Protein AF-A0A7I7Q9Q3-F1 (afdb_monomer_lite)

Structure (mmCIF, N/CA/C/O backbone):
data_AF-A0A7I7Q9Q3-F1
#
_entry.id   AF-A0A7I7Q9Q3-F1
#
loop_
_atom_site.group_PDB
_atom_site.id
_atom_site.type_symbol
_atom_site.label_atom_id
_atom_site.label_alt_id
_atom_site.label_comp_id
_atom_site.label_asym_id
_atom_site.label_entity_id
_atom_site.label_seq_id
_atom_site.pdbx_PDB_ins_code
_atom_site.Cartn_x
_atom_site.Cartn_y
_atom_site.Cartn_z
_atom_site.occupancy
_atom_site.B_iso_or_equiv
_atom_site.auth_seq_id
_atom_site.auth_comp_id
_atom_site.auth_asym_id
_atom_site.auth_atom_id
_atom_site.pdbx_PDB_model_num
ATOM 1 N N . MET A 1 1 ? -16.193 -2.194 5.867 1.00 92.56 1 MET A N 1
ATOM 2 C CA . MET A 1 1 ? -15.149 -2.374 6.895 1.00 92.56 1 MET A CA 1
ATOM 3 C C . MET A 1 1 ? -15.579 -1.649 8.154 1.00 92.56 1 MET A C 1
ATOM 5 O O . MET A 1 1 ? -15.948 -0.481 8.067 1.00 92.56 1 MET A O 1
ATOM 9 N N . ILE A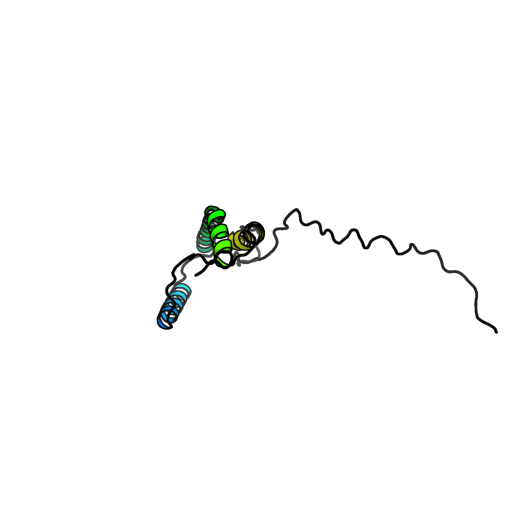 1 2 ? -15.587 -2.345 9.288 1.00 96.94 2 ILE A N 1
ATOM 10 C CA . ILE A 1 2 ? -16.105 -1.847 10.569 1.00 96.94 2 ILE A CA 1
ATOM 11 C C . ILE A 1 2 ? -14.957 -1.782 11.572 1.00 96.94 2 ILE A C 1
ATOM 13 O O . ILE A 1 2 ? -14.140 -2.700 11.611 1.00 96.94 2 ILE A O 1
ATOM 17 N N . ASN A 1 3 ? -14.911 -0.722 12.376 1.00 96.25 3 ASN A N 1
ATOM 18 C CA . ASN A 1 3 ? -13.935 -0.580 13.444 1.00 96.25 3 ASN A CA 1
ATOM 19 C C . ASN A 1 3 ? -14.298 -1.527 14.599 1.00 96.25 3 ASN A C 1
ATOM 21 O O . ASN A 1 3 ? -15.380 -1.389 15.182 1.00 96.25 3 ASN A O 1
ATOM 25 N N . PRO A 1 4 ? -13.415 -2.464 14.980 1.00 96.50 4 PRO A N 1
ATOM 26 C CA . PRO A 1 4 ? -13.726 -3.444 16.017 1.00 96.50 4 PRO A CA 1
ATOM 27 C C . PRO A 1 4 ? -13.853 -2.835 17.424 1.00 96.50 4 PRO A C 1
ATOM 29 O O . PRO A 1 4 ? -14.524 -3.420 18.271 1.00 96.50 4 PRO A O 1
ATOM 32 N N . ALA A 1 5 ? -13.253 -1.669 17.689 1.00 94.12 5 ALA A N 1
ATOM 33 C CA . ALA A 1 5 ? -13.260 -1.035 19.007 1.00 94.12 5 ALA A CA 1
ATOM 34 C C . ALA A 1 5 ? -14.576 -0.311 19.334 1.00 94.12 5 ALA A C 1
ATOM 36 O O . ALA A 1 5 ? -14.935 -0.198 20.504 1.00 94.12 5 ALA A O 1
ATOM 37 N N . ASN A 1 6 ? -15.293 0.196 18.324 1.00 94.62 6 ASN A N 1
ATOM 38 C CA . ASN A 1 6 ? -16.491 1.020 18.534 1.00 94.62 6 ASN A CA 1
ATOM 39 C C . ASN A 1 6 ? -17.665 0.712 17.586 1.00 94.62 6 ASN A C 1
ATOM 41 O O . ASN A 1 6 ? -18.697 1.373 17.675 1.00 94.62 6 ASN A O 1
ATOM 45 N N . GLN A 1 7 ? -17.524 -0.279 16.699 1.00 95.94 7 GLN A N 1
ATOM 46 C CA . GLN A 1 7 ? -18.544 -0.725 15.741 1.00 95.94 7 GLN A CA 1
ATOM 47 C C . GLN A 1 7 ? -18.971 0.327 14.702 1.00 95.94 7 GLN A C 1
ATOM 49 O O . GLN A 1 7 ? -19.987 0.161 14.030 1.00 95.94 7 GLN A O 1
ATOM 54 N N . GLN A 1 8 ? -18.196 1.399 14.524 1.00 96.56 8 GLN A N 1
ATOM 55 C CA . GLN A 1 8 ? -18.463 2.401 13.494 1.00 96.56 8 GLN A CA 1
ATOM 56 C C . GLN A 1 8 ? -17.911 1.968 12.131 1.00 96.56 8 GLN A C 1
ATOM 58 O O . GLN A 1 8 ? -16.874 1.307 12.036 1.00 96.56 8 GLN A O 1
ATOM 63 N N . THR A 1 9 ? -18.582 2.376 11.054 1.00 96.81 9 THR A N 1
ATOM 64 C CA . THR A 1 9 ? -18.105 2.151 9.684 1.00 96.81 9 THR A CA 1
ATOM 65 C C . THR A 1 9 ? -16.825 2.944 9.419 1.00 96.81 9 THR A C 1
ATOM 67 O O . THR A 1 9 ? -16.790 4.156 9.614 1.00 96.81 9 THR A O 1
ATOM 70 N N . VAL A 1 10 ? -15.776 2.261 8.951 1.00 95.31 10 VAL A N 1
ATOM 71 C CA . VAL A 1 10 ? -14.502 2.888 8.547 1.00 95.31 10 VAL A CA 1
ATOM 72 C C . VAL A 1 10 ? -14.496 3.190 7.053 1.00 95.31 10 VAL A C 1
ATOM 74 O O . VAL A 1 10 ? -14.147 4.295 6.658 1.00 95.31 10 VAL A O 1
ATOM 77 N N . ALA A 1 11 ? -14.902 2.217 6.232 1.00 94.25 11 ALA A N 1
ATOM 78 C CA . ALA A 1 11 ? -15.006 2.372 4.784 1.00 94.25 11 ALA A CA 1
ATOM 79 C C . ALA A 1 11 ? -15.995 1.368 4.185 1.00 94.25 11 ALA A C 1
ATOM 81 O O . ALA A 1 11 ? -16.141 0.245 4.686 1.00 94.25 11 ALA A O 1
ATOM 82 N N . GLU A 1 12 ? -16.613 1.741 3.072 1.00 95.88 12 GLU A N 1
ATOM 83 C CA . GLU A 1 12 ? -17.355 0.833 2.202 1.00 95.88 12 GLU A CA 1
ATOM 84 C C . GLU A 1 12 ? -16.439 0.381 1.065 1.00 95.88 12 GLU A C 1
ATOM 86 O O . GLU A 1 12 ? -15.771 1.192 0.429 1.00 95.88 12 GLU A O 1
ATOM 91 N N . LEU A 1 13 ? -16.360 -0.931 0.848 1.00 93.38 13 LEU A N 1
ATOM 92 C CA . LEU A 1 13 ? -15.433 -1.535 -0.105 1.00 93.38 13 LEU A CA 1
ATOM 93 C C . LEU A 1 13 ? -16.222 -2.395 -1.085 1.00 93.38 13 LEU A C 1
ATOM 95 O O . LEU A 1 13 ? -17.117 -3.138 -0.683 1.00 93.38 13 LEU A O 1
ATOM 99 N N . THR A 1 14 ? -15.856 -2.327 -2.363 1.00 95.25 14 THR A N 1
ATOM 100 C CA . THR A 1 14 ? -16.366 -3.262 -3.371 1.00 95.25 14 THR A CA 1
ATOM 101 C C . THR A 1 14 ? -15.558 -4.552 -3.297 1.00 95.25 14 THR A C 1
ATOM 103 O O . THR A 1 14 ? -14.328 -4.512 -3.263 1.00 95.25 14 THR A O 1
ATOM 106 N N . LEU A 1 15 ? -16.236 -5.700 -3.264 1.00 95.44 15 LEU A N 1
ATOM 107 C CA . LEU A 1 15 ? -15.558 -6.993 -3.283 1.00 95.44 15 LEU A CA 1
ATOM 108 C C . LEU A 1 15 ? -15.017 -7.280 -4.684 1.00 95.44 15 LEU A C 1
ATOM 110 O O . LEU A 1 15 ? -15.739 -7.154 -5.671 1.00 95.44 15 LEU A O 1
ATOM 114 N N . GLY A 1 16 ? -13.751 -7.687 -4.750 1.00 95.25 16 GLY A N 1
ATOM 115 C CA . GLY A 1 16 ? -13.128 -8.103 -6.001 1.00 95.25 16 GLY A CA 1
ATOM 116 C C . GLY A 1 16 ? -13.789 -9.357 -6.573 1.00 95.25 16 GLY A C 1
ATOM 117 O O . GLY A 1 16 ? -14.128 -10.295 -5.851 1.00 95.25 16 GLY A O 1
ATOM 118 N N . THR A 1 17 ? -13.947 -9.375 -7.889 1.00 98.06 17 THR A N 1
ATOM 119 C CA . THR A 1 17 ? -14.456 -10.497 -8.678 1.00 98.06 17 THR A CA 1
ATOM 120 C C . THR A 1 17 ? -13.303 -11.287 -9.309 1.00 98.06 17 THR A C 1
ATOM 122 O O . THR A 1 17 ? -12.197 -10.757 -9.456 1.00 98.06 17 THR A O 1
ATOM 125 N N . PRO A 1 18 ? -13.533 -12.532 -9.768 1.00 98.38 18 PRO A N 1
ATOM 126 C CA . PRO A 1 18 ? -12.530 -13.272 -10.539 1.00 98.38 18 PRO A CA 1
ATOM 127 C C . PRO A 1 18 ? -12.015 -12.495 -11.762 1.00 98.38 18 PRO A C 1
ATOM 129 O O . PRO A 1 18 ? -10.819 -12.496 -12.040 1.00 98.38 18 PRO A O 1
ATOM 132 N N . ALA A 1 19 ? -12.890 -11.737 -12.430 1.00 98.25 19 ALA A N 1
ATOM 133 C CA . ALA A 1 19 ? -12.504 -10.905 -13.564 1.00 98.25 19 ALA A CA 1
ATOM 134 C C . ALA A 1 19 ? -11.542 -9.770 -13.168 1.00 98.25 19 ALA A C 1
ATOM 136 O O . ALA A 1 19 ? -10.700 -9.371 -13.971 1.00 98.25 19 ALA A O 1
ATOM 137 N N . ASP A 1 20 ? -11.636 -9.234 -11.947 1.00 98.12 20 ASP A N 1
ATOM 138 C CA . ASP A 1 20 ? -10.700 -8.214 -11.455 1.00 98.12 20 ASP A CA 1
ATOM 139 C C . ASP A 1 20 ? -9.308 -8.808 -11.226 1.00 98.12 20 ASP A C 1
ATOM 141 O O . ASP A 1 20 ? -8.301 -8.180 -11.561 1.00 98.12 20 ASP A O 1
ATOM 145 N N . VAL A 1 21 ? -9.258 -10.049 -10.730 1.00 98.06 21 VAL A N 1
ATOM 146 C CA . VAL A 1 21 ? -8.013 -10.810 -10.571 1.00 98.06 21 VAL A CA 1
ATOM 147 C C . VAL A 1 21 ? -7.360 -11.053 -11.930 1.00 98.06 21 VAL A C 1
ATOM 149 O O . VAL A 1 21 ? -6.171 -10.768 -12.089 1.00 98.06 21 VAL A O 1
ATOM 152 N N . ASP A 1 22 ? -8.125 -11.497 -12.929 1.00 98.44 22 ASP A N 1
ATOM 153 C CA . ASP A 1 22 ? -7.607 -11.728 -14.281 1.00 98.44 22 ASP A CA 1
ATOM 154 C C . ASP A 1 22 ? -7.015 -10.449 -14.888 1.00 98.44 22 ASP A C 1
ATOM 156 O O . ASP A 1 22 ? -5.902 -10.469 -15.429 1.00 98.44 22 ASP A O 1
ATOM 160 N N . ARG A 1 23 ? -7.708 -9.309 -14.734 1.00 98.25 23 ARG A N 1
ATOM 161 C CA . ARG A 1 23 ? -7.202 -8.002 -15.186 1.00 98.25 23 ARG A CA 1
ATOM 162 C C . ARG A 1 23 ? -5.915 -7.609 -14.460 1.00 98.25 23 ARG A C 1
ATOM 164 O O . ARG A 1 23 ? -4.957 -7.197 -15.117 1.00 98.25 23 ARG A O 1
ATOM 171 N N . ALA A 1 24 ? -5.858 -7.765 -13.137 1.00 97.69 24 ALA A N 1
ATOM 172 C CA . ALA A 1 24 ? -4.675 -7.432 -12.344 1.00 97.69 24 ALA A CA 1
ATOM 173 C C . ALA A 1 24 ? -3.457 -8.289 -12.731 1.00 97.69 24 ALA A C 1
ATOM 175 O O . ALA A 1 24 ? -2.359 -7.764 -12.936 1.00 97.69 24 ALA A O 1
ATOM 176 N N . VAL A 1 25 ? -3.645 -9.602 -12.901 1.00 98.12 25 VAL A N 1
ATOM 177 C CA . VAL A 1 25 ? -2.573 -10.529 -13.294 1.00 98.12 25 VAL A CA 1
ATOM 178 C C . VAL A 1 25 ? -2.088 -10.246 -14.716 1.00 98.12 25 VAL A C 1
ATOM 180 O O . VAL A 1 25 ? -0.878 -10.253 -14.965 1.00 98.12 25 VAL A O 1
ATOM 183 N N . ALA A 1 26 ? -2.999 -9.974 -15.655 1.00 97.81 26 ALA A N 1
ATOM 184 C CA . ALA A 1 26 ? -2.636 -9.610 -17.021 1.00 97.81 26 ALA A CA 1
ATOM 185 C C . ALA A 1 26 ? -1.795 -8.322 -17.058 1.00 97.81 26 ALA A C 1
ATOM 187 O O . ALA A 1 26 ? -0.733 -8.308 -17.689 1.00 97.81 26 ALA A O 1
ATOM 188 N N . ALA A 1 27 ? -2.214 -7.285 -16.323 1.00 97.44 27 ALA A N 1
ATOM 189 C CA . ALA A 1 27 ? -1.488 -6.021 -16.218 1.00 97.44 27 ALA A CA 1
ATOM 190 C C . ALA A 1 27 ? -0.091 -6.207 -15.601 1.00 97.44 27 ALA A C 1
ATOM 192 O O . ALA A 1 27 ? 0.901 -5.726 -16.151 1.00 97.44 27 ALA A O 1
ATOM 193 N N . ALA A 1 28 ? 0.018 -6.979 -14.514 1.00 96.06 28 ALA A N 1
ATOM 194 C CA . ALA A 1 28 ? 1.299 -7.271 -13.872 1.00 96.06 28 ALA A CA 1
ATOM 195 C C . ALA A 1 28 ? 2.263 -8.028 -14.806 1.00 96.06 28 ALA A C 1
ATOM 197 O O . ALA A 1 28 ? 3.453 -7.714 -14.870 1.00 96.06 28 ALA A O 1
ATOM 198 N N . ARG A 1 29 ? 1.759 -9.002 -15.579 1.00 96.19 29 ARG A N 1
ATOM 199 C CA . ARG A 1 29 ? 2.560 -9.743 -16.572 1.00 96.19 29 ARG A CA 1
ATOM 200 C C . ARG A 1 29 ? 3.032 -8.858 -17.720 1.00 96.19 29 ARG A C 1
ATOM 202 O O . ARG A 1 29 ? 4.139 -9.063 -18.215 1.00 96.19 29 ARG A O 1
ATOM 209 N N . LEU A 1 30 ? 2.202 -7.918 -18.168 1.00 95.25 30 LEU A N 1
ATOM 210 C CA . LEU A 1 30 ? 2.581 -6.949 -19.193 1.00 95.25 30 LEU A CA 1
ATOM 211 C C . LEU A 1 30 ? 3.712 -6.050 -18.681 1.00 95.25 30 LEU A C 1
ATOM 213 O O . LEU A 1 30 ? 4.790 -6.048 -19.268 1.00 95.25 30 LEU A O 1
ATOM 217 N N . ALA A 1 31 ? 3.524 -5.420 -17.518 1.00 92.44 31 ALA A N 1
ATOM 218 C CA . ALA A 1 31 ? 4.530 -4.565 -16.887 1.00 92.44 31 ALA A CA 1
ATOM 219 C C . ALA A 1 31 ? 5.864 -5.293 -16.628 1.00 92.44 31 ALA A C 1
ATOM 221 O O . ALA A 1 31 ? 6.937 -4.715 -16.794 1.00 92.44 31 ALA A O 1
ATOM 222 N N . LEU A 1 32 ? 5.819 -6.578 -16.253 1.00 91.44 32 LEU A N 1
ATOM 223 C CA . LEU A 1 32 ? 7.025 -7.382 -16.044 1.00 91.44 32 LEU A CA 1
ATOM 224 C C . LEU A 1 32 ? 7.781 -7.674 -17.348 1.00 91.44 32 LEU A C 1
ATOM 226 O O . LEU A 1 32 ? 9.014 -7.721 -17.334 1.00 91.44 32 LEU A O 1
ATOM 230 N N . ARG A 1 33 ? 7.055 -7.915 -18.448 1.00 87.62 33 ARG A N 1
ATOM 231 C CA . ARG A 1 33 ? 7.637 -8.194 -19.770 1.00 87.62 33 ARG A CA 1
ATOM 232 C C . ARG A 1 33 ? 8.198 -6.936 -20.417 1.00 87.62 33 ARG A C 1
ATOM 234 O O . ARG A 1 33 ? 9.289 -6.982 -20.967 1.00 87.62 33 ARG A O 1
ATOM 241 N N . GLU A 1 34 ? 7.491 -5.821 -20.293 1.00 81.38 34 GLU A N 1
ATOM 242 C CA . GLU A 1 34 ? 7.838 -4.545 -20.926 1.00 81.38 34 GLU A CA 1
ATOM 243 C C . GLU A 1 34 ? 8.767 -3.670 -20.071 1.00 81.38 34 GLU A C 1
ATOM 245 O O . GLU A 1 34 ? 8.969 -2.493 -20.372 1.00 81.38 34 GLU A O 1
ATOM 250 N N . ARG A 1 35 ? 9.357 -4.208 -18.992 1.00 78.31 35 ARG A N 1
ATOM 251 C CA . ARG A 1 35 ? 10.232 -3.413 -18.119 1.00 78.31 35 ARG A CA 1
ATOM 252 C C . ARG A 1 35 ? 11.497 -2.959 -18.855 1.00 78.31 35 ARG A C 1
ATOM 254 O O . ARG A 1 35 ? 12.505 -3.652 -18.901 1.00 78.31 35 ARG A O 1
ATOM 261 N N . ALA A 1 36 ? 11.470 -1.732 -19.359 1.00 78.50 36 ALA A N 1
ATOM 262 C CA . ALA A 1 36 ? 12.642 -1.049 -19.904 1.00 78.50 36 ALA A CA 1
ATOM 263 C C . ALA A 1 36 ? 13.410 -0.239 -18.838 1.00 78.50 36 ALA A C 1
ATOM 265 O O . ALA A 1 36 ? 14.431 0.375 -19.134 1.00 78.50 36 ALA A O 1
ATOM 266 N N . THR A 1 37 ? 12.934 -0.215 -17.586 1.00 85.12 37 THR A N 1
ATOM 267 C CA . THR A 1 37 ? 13.531 0.612 -16.525 1.00 85.12 37 THR A CA 1
ATOM 268 C C . THR A 1 37 ? 14.865 0.057 -16.032 1.00 85.12 37 THR A C 1
ATOM 270 O O . THR A 1 37 ? 14.960 -1.122 -15.671 1.00 85.12 37 THR A O 1
ATOM 273 N N . THR A 1 38 ? 15.871 0.918 -15.904 1.00 87.62 38 THR A N 1
ATOM 274 C CA . THR A 1 38 ? 17.154 0.579 -15.277 1.00 87.62 38 THR A CA 1
ATOM 275 C C . THR A 1 38 ? 16.999 0.391 -13.760 1.00 87.62 38 THR A C 1
ATOM 277 O O . THR A 1 38 ? 16.036 0.891 -13.167 1.00 87.62 38 THR A O 1
ATOM 280 N N . PRO A 1 39 ? 17.935 -0.302 -13.080 1.00 85.62 39 PRO A N 1
ATOM 281 C CA . PRO A 1 39 ? 17.943 -0.365 -11.618 1.00 85.62 39 PRO A CA 1
ATOM 282 C C . PRO A 1 39 ? 17.874 1.015 -10.954 1.00 85.62 39 PRO A C 1
ATOM 284 O O . PRO A 1 39 ? 17.085 1.202 -10.035 1.00 85.62 39 PRO A O 1
ATOM 287 N N . ALA A 1 40 ? 18.614 1.998 -11.478 1.00 84.38 40 ALA A N 1
ATOM 288 C CA . ALA A 1 40 ? 18.613 3.363 -10.958 1.00 84.38 40 ALA A CA 1
ATOM 289 C C . ALA A 1 40 ? 17.224 4.018 -11.034 1.00 84.38 40 ALA A C 1
ATOM 291 O O . ALA A 1 40 ? 16.749 4.553 -10.036 1.00 84.38 40 ALA A O 1
ATOM 292 N N . GLN A 1 41 ? 16.537 3.909 -12.177 1.00 86.25 41 GLN A N 1
ATOM 293 C CA . GLN A 1 41 ? 15.186 4.458 -12.348 1.00 86.25 41 GLN A CA 1
ATOM 294 C C . GLN A 1 41 ? 14.184 3.830 -11.372 1.00 86.25 41 GLN A C 1
ATOM 296 O O . GLN A 1 41 ? 13.354 4.534 -10.799 1.00 86.25 41 GLN A O 1
ATOM 301 N N . ARG A 1 42 ? 14.284 2.517 -11.127 1.00 88.31 42 ARG A N 1
ATOM 302 C CA . ARG A 1 42 ? 13.434 1.840 -10.136 1.00 88.31 42 ARG A CA 1
ATOM 303 C C . ARG A 1 42 ? 13.725 2.318 -8.719 1.00 88.31 42 ARG A C 1
ATOM 305 O O . ARG A 1 42 ? 12.786 2.611 -7.986 1.00 88.31 42 ARG A O 1
ATOM 312 N N . CYS A 1 43 ? 15.000 2.440 -8.351 1.00 86.12 43 CYS A N 1
ATOM 313 C CA . CYS A 1 43 ? 15.392 2.979 -7.052 1.00 86.12 43 CYS A CA 1
ATOM 314 C C . CYS A 1 43 ? 14.838 4.394 -6.845 1.00 86.12 43 CYS A C 1
ATOM 316 O O . CYS A 1 43 ? 14.315 4.673 -5.775 1.00 86.12 43 CYS A O 1
ATOM 318 N N . THR A 1 44 ? 14.869 5.263 -7.861 1.00 87.81 44 THR A N 1
ATOM 319 C CA . THR A 1 44 ? 14.280 6.609 -7.773 1.00 87.81 44 THR A CA 1
ATOM 320 C C . THR A 1 44 ? 12.787 6.565 -7.440 1.00 87.81 44 THR A C 1
ATOM 322 O O . THR A 1 44 ? 12.341 7.274 -6.541 1.00 87.81 44 THR A O 1
ATOM 325 N N . VAL A 1 45 ? 12.013 5.719 -8.128 1.00 90.12 45 VAL A N 1
ATOM 326 C CA . VAL A 1 45 ? 10.566 5.594 -7.881 1.00 90.12 45 VAL A CA 1
ATOM 327 C C . VAL A 1 45 ? 10.285 5.020 -6.491 1.00 90.12 45 VAL A C 1
ATOM 329 O O . VAL A 1 45 ? 9.434 5.547 -5.779 1.00 90.12 45 VAL A O 1
ATOM 332 N N . LEU A 1 46 ? 11.017 3.982 -6.075 1.00 88.06 46 LEU A N 1
ATOM 333 C CA . LEU A 1 46 ? 10.842 3.359 -4.759 1.00 88.06 46 LEU A CA 1
ATOM 334 C C . LEU A 1 46 ? 11.257 4.286 -3.611 1.00 88.06 46 LEU A C 1
ATOM 336 O O . LEU A 1 46 ? 10.584 4.320 -2.586 1.00 88.06 46 LEU A O 1
ATOM 340 N N . THR A 1 47 ? 12.309 5.087 -3.787 1.00 88.00 47 THR A N 1
ATOM 341 C CA . THR A 1 47 ? 12.688 6.111 -2.805 1.00 88.00 47 THR A CA 1
ATOM 342 C C . THR A 1 47 ? 11.611 7.184 -2.694 1.00 88.00 47 THR A C 1
ATOM 344 O O . THR A 1 47 ? 11.225 7.526 -1.583 1.00 88.00 47 THR A O 1
ATOM 347 N N . ARG A 1 48 ? 11.042 7.645 -3.817 1.00 90.25 48 ARG A N 1
ATOM 348 C CA . ARG A 1 48 ? 9.914 8.587 -3.781 1.00 90.25 48 ARG A CA 1
ATOM 349 C C . ARG A 1 48 ? 8.692 7.992 -3.075 1.00 90.25 48 ARG A C 1
ATOM 351 O O . ARG A 1 48 ? 8.024 8.699 -2.331 1.00 90.25 48 ARG A O 1
ATOM 358 N N . LEU A 1 49 ? 8.399 6.709 -3.289 1.00 90.94 49 LEU A N 1
ATOM 359 C CA . LEU A 1 49 ? 7.336 6.012 -2.561 1.00 90.94 49 LEU A CA 1
ATOM 360 C C . LEU A 1 49 ? 7.617 5.983 -1.053 1.00 90.94 49 LEU A C 1
ATOM 362 O O . LEU A 1 49 ? 6.701 6.224 -0.272 1.00 90.94 49 LEU A O 1
ATOM 366 N N . ALA A 1 50 ? 8.867 5.736 -0.645 1.00 88.06 50 ALA A N 1
ATOM 367 C CA . ALA A 1 50 ? 9.268 5.795 0.761 1.00 88.06 50 ALA A CA 1
ATOM 368 C C . ALA A 1 50 ? 9.015 7.187 1.354 1.00 88.06 50 ALA A C 1
ATOM 370 O O . ALA A 1 50 ? 8.395 7.287 2.407 1.00 88.06 50 ALA A O 1
ATOM 371 N N . ASP A 1 51 ? 9.429 8.246 0.650 1.00 89.81 51 ASP A N 1
ATOM 372 C CA . ASP A 1 51 ? 9.245 9.632 1.093 1.00 89.81 51 ASP A CA 1
ATOM 373 C C . ASP A 1 51 ? 7.756 9.988 1.238 1.00 89.81 51 ASP A C 1
ATOM 375 O O . ASP A 1 51 ? 7.355 10.609 2.219 1.00 89.81 51 ASP A O 1
ATOM 379 N N . LEU A 1 52 ? 6.919 9.553 0.289 1.00 93.06 52 LEU A N 1
ATOM 380 C CA . LEU A 1 52 ? 5.468 9.744 0.363 1.00 93.06 52 LEU A CA 1
ATOM 381 C C . LEU A 1 52 ? 4.852 8.947 1.518 1.00 93.06 52 LEU A C 1
ATOM 383 O O . LEU A 1 52 ? 4.026 9.471 2.254 1.00 93.06 52 LEU A O 1
ATOM 387 N N . THR A 1 53 ? 5.279 7.704 1.726 1.00 90.50 53 THR A N 1
ATOM 388 C CA . THR A 1 53 ? 4.780 6.889 2.844 1.00 90.50 53 THR A CA 1
ATOM 389 C C . THR A 1 53 ? 5.172 7.514 4.188 1.00 90.50 53 THR A C 1
ATOM 391 O O . THR A 1 53 ? 4.347 7.582 5.091 1.00 90.50 53 THR A O 1
ATOM 394 N N . GLU A 1 54 ? 6.402 8.034 4.313 1.00 89.81 54 GLU A N 1
ATOM 395 C CA . GLU A 1 54 ? 6.854 8.775 5.499 1.00 89.81 54 GLU A CA 1
ATOM 396 C C . GLU A 1 54 ? 5.986 10.019 5.736 1.00 89.81 54 GLU A C 1
ATOM 398 O O . GLU A 1 54 ? 5.503 10.216 6.852 1.00 89.81 54 GLU A O 1
ATOM 403 N N . LEU A 1 55 ? 5.722 10.807 4.688 1.00 93.38 55 LEU A N 1
ATOM 404 C CA . LEU A 1 55 ? 4.876 12.002 4.757 1.00 93.38 55 LEU A CA 1
ATOM 405 C C . LEU A 1 55 ? 3.451 11.695 5.251 1.00 93.38 55 LEU A C 1
ATOM 407 O O . LEU A 1 55 ? 2.902 12.463 6.037 1.00 93.38 55 LEU A O 1
ATOM 411 N N . HIS A 1 56 ? 2.877 10.569 4.824 1.00 93.81 56 HIS A N 1
ATOM 412 C CA . HIS A 1 56 ? 1.519 10.144 5.181 1.00 93.81 56 HIS A CA 1
ATOM 413 C C . HIS A 1 56 ? 1.457 9.228 6.417 1.00 93.81 56 HIS A C 1
ATOM 415 O O . HIS A 1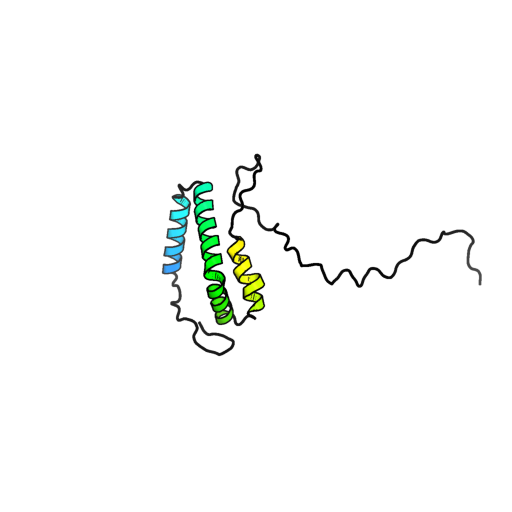 56 ? 0.402 8.679 6.722 1.00 93.81 56 HIS A O 1
ATOM 421 N N . THR A 1 57 ? 2.554 9.080 7.173 1.00 93.19 57 THR A N 1
ATOM 422 C CA . THR A 1 57 ? 2.605 8.203 8.361 1.00 93.19 57 THR A CA 1
ATOM 423 C C . THR A 1 57 ? 1.452 8.436 9.347 1.00 93.19 57 THR A C 1
ATOM 425 O O . THR A 1 57 ? 0.846 7.446 9.751 1.00 93.19 57 THR A O 1
ATOM 428 N N . PRO A 1 58 ? 1.093 9.681 9.732 1.00 93.88 58 PRO A N 1
ATOM 429 C CA . PRO A 1 58 ? 0.010 9.896 10.695 1.00 93.88 58 PRO A CA 1
ATOM 430 C C . PRO A 1 58 ? -1.350 9.369 10.216 1.00 93.88 58 PRO A C 1
ATOM 432 O O . PRO A 1 58 ? -2.100 8.801 11.002 1.00 93.88 58 PRO A O 1
ATOM 435 N N . GLU A 1 59 ? -1.645 9.525 8.925 1.00 95.06 59 GLU A N 1
ATOM 436 C CA . GLU A 1 59 ? -2.882 9.046 8.297 1.00 95.06 59 GLU A CA 1
ATOM 437 C C . GLU A 1 59 ? -2.905 7.514 8.234 1.00 95.06 59 GLU A C 1
ATOM 439 O O . GLU A 1 59 ? -3.869 6.884 8.657 1.00 95.06 59 GLU A O 1
ATOM 444 N N . LEU A 1 60 ? -1.794 6.908 7.804 1.00 94.81 60 LEU A N 1
ATOM 445 C CA . LEU A 1 60 ? -1.650 5.452 7.733 1.00 94.81 60 LEU A CA 1
ATOM 446 C C . LEU A 1 60 ? -1.771 4.783 9.111 1.00 94.81 60 LEU A C 1
ATOM 448 O O . LEU A 1 60 ? -2.312 3.686 9.216 1.00 94.81 60 LEU A O 1
ATOM 452 N N . VAL A 1 61 ? -1.274 5.433 10.168 1.00 95.81 61 VAL A N 1
ATOM 453 C CA . VAL A 1 61 ? -1.413 4.952 11.549 1.00 95.81 61 VAL A CA 1
ATOM 454 C C . VAL A 1 61 ? -2.873 4.995 12.003 1.00 95.81 61 VAL A C 1
ATOM 456 O O . VAL A 1 61 ? -3.343 4.013 12.581 1.00 95.81 61 VAL A O 1
ATOM 459 N N . ASP A 1 62 ? -3.588 6.099 11.759 1.00 95.44 62 ASP A N 1
ATOM 460 C CA . ASP A 1 62 ? -5.009 6.217 12.123 1.00 95.44 62 ASP A CA 1
ATOM 461 C C . ASP A 1 62 ? -5.845 5.138 11.429 1.00 95.44 62 ASP A C 1
ATOM 463 O O . ASP A 1 62 ? -6.622 4.431 12.079 1.00 95.44 62 ASP A O 1
ATOM 467 N N . ASP A 1 63 ? -5.625 4.952 10.127 1.00 95.00 63 ASP A N 1
ATOM 468 C CA . ASP A 1 63 ? -6.304 3.922 9.352 1.00 95.00 63 ASP A CA 1
ATOM 469 C C . ASP A 1 63 ? -5.993 2.525 9.893 1.00 95.00 63 ASP A C 1
ATOM 471 O O . ASP A 1 63 ? -6.922 1.779 10.198 1.00 95.00 63 ASP A O 1
ATOM 475 N N . GLU A 1 64 ? -4.725 2.171 10.105 1.00 95.00 64 GLU A N 1
ATOM 476 C CA . GLU A 1 64 ? -4.350 0.855 10.635 1.00 95.00 64 GLU A CA 1
ATOM 477 C C . GLU A 1 64 ? -5.039 0.568 11.984 1.00 95.00 64 GLU A C 1
ATOM 479 O O . GLU A 1 64 ? -5.609 -0.507 12.198 1.00 95.00 64 GLU A O 1
ATOM 484 N N . VAL A 1 65 ? -5.063 1.552 12.888 1.00 96.81 65 VAL A N 1
ATOM 485 C CA . VAL A 1 65 ? -5.723 1.427 14.195 1.00 96.81 65 VAL A CA 1
ATOM 486 C C . VAL A 1 65 ? -7.232 1.257 14.041 1.00 96.81 65 VAL A C 1
ATOM 488 O O . VAL A 1 65 ? -7.813 0.367 14.669 1.00 96.81 65 VAL A O 1
ATOM 491 N N . ARG A 1 66 ? -7.888 2.067 13.205 1.00 96.69 66 ARG A N 1
ATOM 492 C CA . ARG A 1 66 ? -9.343 1.992 12.989 1.00 96.69 66 ARG A CA 1
ATOM 493 C C . ARG A 1 66 ? -9.758 0.696 12.304 1.00 96.69 66 ARG A C 1
ATOM 495 O O . ARG A 1 66 ? -10.846 0.195 12.575 1.00 96.69 66 ARG A O 1
ATOM 502 N N . GLN A 1 67 ? -8.910 0.157 11.436 1.00 95.38 67 GLN A N 1
ATOM 503 C CA . GLN A 1 67 ? -9.170 -1.064 10.682 1.00 95.38 67 GLN A CA 1
ATOM 504 C C . GLN A 1 67 ? -9.007 -2.321 11.530 1.00 95.38 67 GLN A C 1
ATOM 506 O O . GLN A 1 67 ? -9.846 -3.220 11.463 1.00 95.38 67 GLN A O 1
ATOM 511 N N . THR A 1 68 ? -7.946 -2.394 12.336 1.00 94.88 68 THR A N 1
ATOM 512 C CA . THR A 1 68 ? -7.599 -3.628 13.053 1.00 94.88 68 THR A CA 1
ATOM 513 C C . THR A 1 68 ? -7.901 -3.578 14.549 1.00 94.88 68 THR A C 1
ATOM 515 O O . THR A 1 68 ? -7.849 -4.613 15.208 1.00 94.88 68 THR A O 1
ATOM 518 N N . GLY A 1 69 ? -8.142 -2.394 15.121 1.00 94.81 69 GLY A N 1
ATOM 519 C CA . GLY A 1 69 ? -8.312 -2.194 16.564 1.00 94.81 69 GLY A CA 1
ATOM 520 C C . GLY A 1 69 ? -7.038 -2.376 17.389 1.00 94.81 69 GLY A C 1
ATOM 521 O O . GLY A 1 69 ? -7.124 -2.638 18.590 1.00 94.81 69 GLY A O 1
ATOM 522 N N . LYS A 1 70 ? -5.852 -2.299 16.770 1.00 94.38 70 LYS A N 1
ATOM 523 C CA . LYS A 1 70 ? -4.586 -2.459 17.498 1.00 94.38 70 LYS A CA 1
ATOM 524 C C . LYS A 1 70 ? -4.275 -1.219 18.343 1.00 94.38 70 LYS A C 1
ATOM 526 O O . LYS A 1 70 ? -4.710 -0.123 17.996 1.00 94.38 70 LYS A O 1
ATOM 531 N N . PRO A 1 71 ? -3.504 -1.346 19.437 1.00 95.56 71 PRO A N 1
ATOM 532 C CA . PRO A 1 71 ? -3.058 -0.177 20.184 1.00 95.56 71 PRO A CA 1
ATOM 533 C C . PRO A 1 71 ? -2.256 0.775 19.291 1.00 95.56 71 PRO A C 1
ATOM 535 O O . PRO A 1 71 ? -1.373 0.319 18.566 1.00 95.56 71 PRO A O 1
ATOM 538 N N . LEU A 1 72 ? -2.502 2.084 19.417 1.00 95.56 72 LEU A N 1
ATOM 539 C CA . LEU A 1 72 ? -1.820 3.137 18.651 1.00 95.56 72 LEU A CA 1
ATOM 540 C C . LEU A 1 72 ? -0.298 2.956 18.634 1.00 95.56 72 LEU A C 1
ATOM 542 O O . LEU A 1 72 ? 0.320 2.945 17.577 1.00 95.56 72 LEU A O 1
ATOM 546 N N . ARG A 1 73 ? 0.288 2.682 19.804 1.00 94.69 73 ARG A N 1
ATOM 547 C CA . ARG A 1 73 ? 1.730 2.463 19.954 1.00 94.69 73 ARG A CA 1
ATOM 548 C C . ARG A 1 73 ? 2.271 1.335 19.063 1.00 94.69 73 ARG A C 1
ATOM 550 O 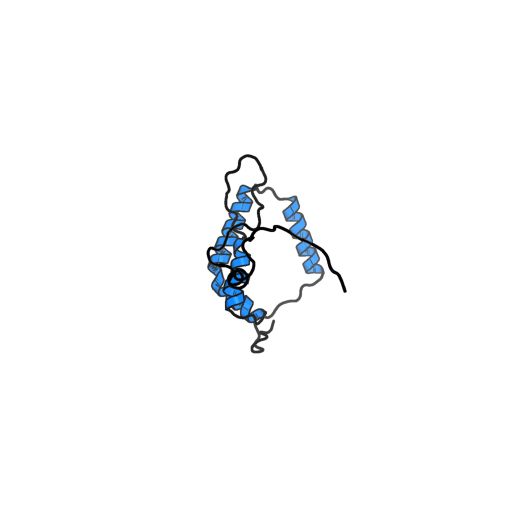O . ARG A 1 73 ? 3.398 1.421 18.595 1.00 94.69 73 ARG A O 1
ATOM 557 N N . LEU A 1 74 ? 1.498 0.268 18.828 1.00 93.19 74 LEU A N 1
ATOM 558 C CA . LEU A 1 74 ? 1.926 -0.822 17.943 1.00 93.19 74 LEU A CA 1
ATOM 559 C C . LEU A 1 74 ? 1.969 -0.357 16.479 1.00 93.19 74 LEU A C 1
ATOM 561 O O . LEU A 1 74 ? 2.957 -0.613 15.791 1.00 93.19 74 LEU A O 1
ATOM 565 N N . ALA A 1 75 ? 0.946 0.380 16.041 1.00 92.88 75 ALA A N 1
ATOM 566 C CA . ALA A 1 75 ? 0.888 0.945 14.695 1.00 92.88 75 ALA A CA 1
ATOM 567 C C . ALA A 1 75 ? 2.005 1.981 14.453 1.00 92.88 75 ALA A C 1
ATOM 569 O O . ALA A 1 75 ? 2.679 1.934 13.422 1.00 92.88 75 ALA A O 1
ATOM 570 N N . GLU A 1 76 ? 2.235 2.870 15.426 1.00 92.31 76 GLU A N 1
ATOM 571 C CA . GLU A 1 76 ? 3.222 3.957 15.362 1.00 92.31 76 GLU A CA 1
ATOM 572 C C . GLU A 1 76 ? 4.673 3.491 15.429 1.00 92.31 76 GLU A C 1
ATOM 574 O O . GLU A 1 76 ? 5.531 4.127 14.827 1.00 92.31 76 GLU A O 1
ATOM 579 N N . GLU A 1 77 ? 4.977 2.429 16.181 1.00 89.25 77 GLU A N 1
ATOM 580 C CA . GLU A 1 77 ? 6.363 1.994 16.400 1.00 89.25 77 GLU A CA 1
ATOM 581 C C . GLU A 1 77 ? 6.785 0.846 15.473 1.00 89.25 77 GLU A C 1
ATOM 583 O O . GLU A 1 77 ? 7.978 0.699 15.192 1.00 89.25 77 GLU A O 1
ATOM 588 N N . PHE A 1 78 ? 5.837 0.031 14.990 1.00 87.06 78 PHE A N 1
ATOM 589 C CA . PHE A 1 78 ? 6.149 -1.206 14.268 1.00 87.06 78 PHE A CA 1
ATOM 590 C C . PHE A 1 78 ? 5.549 -1.268 12.866 1.00 87.06 78 PHE A C 1
ATOM 592 O O . PHE A 1 78 ? 6.303 -1.437 11.908 1.00 87.06 78 PHE A O 1
ATOM 599 N N . ASP A 1 79 ? 4.231 -1.136 12.721 1.00 89.19 79 ASP A N 1
ATOM 600 C CA . ASP A 1 79 ? 3.566 -1.462 11.452 1.00 89.19 79 ASP A CA 1
ATOM 601 C C . ASP A 1 79 ? 3.878 -0.439 10.351 1.00 89.19 79 ASP A C 1
ATOM 603 O O . ASP A 1 79 ? 4.427 -0.779 9.293 1.00 89.19 79 ASP A O 1
ATOM 607 N N . VAL A 1 80 ? 3.602 0.841 10.616 1.00 87.38 80 VAL A N 1
ATOM 608 C CA . VAL A 1 80 ? 3.795 1.900 9.617 1.00 87.38 80 VAL A CA 1
ATOM 609 C C . VAL A 1 80 ? 5.283 2.211 9.405 1.00 87.38 80 VAL A C 1
ATOM 611 O O . VAL A 1 80 ? 5.729 2.195 8.251 1.00 87.38 80 VAL A O 1
ATOM 614 N N . PRO A 1 81 ? 6.121 2.364 10.455 1.00 82.50 81 PRO A N 1
ATOM 615 C CA . PRO A 1 81 ? 7.562 2.530 10.259 1.00 82.50 81 PRO A CA 1
ATOM 616 C C . PRO A 1 81 ? 8.250 1.300 9.664 1.00 82.50 81 PRO A C 1
ATOM 618 O O . PRO A 1 81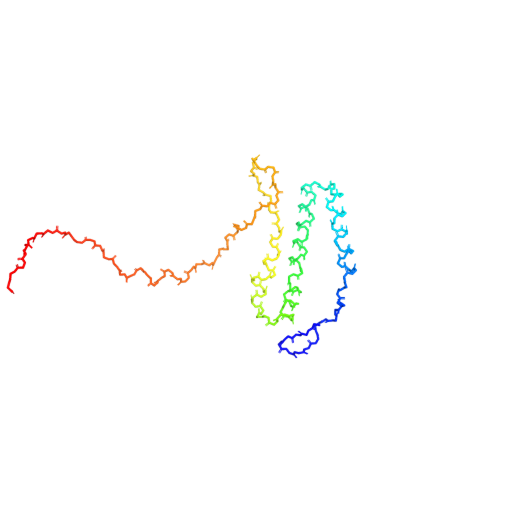 ? 9.312 1.424 9.059 1.00 82.50 81 PRO A O 1
ATOM 621 N N . GLY A 1 82 ? 7.697 0.096 9.845 1.00 78.50 82 GLY A N 1
ATOM 622 C CA . GLY A 1 82 ? 8.187 -1.116 9.190 1.00 78.50 82 GLY A CA 1
ATOM 623 C C . GLY A 1 82 ? 8.024 -1.053 7.670 1.00 78.50 82 GLY A C 1
ATOM 624 O O . GLY A 1 82 ? 8.905 -1.510 6.938 1.00 78.50 82 GLY A O 1
ATOM 625 N N . THR A 1 83 ? 6.950 -0.414 7.204 1.00 75.81 83 THR A N 1
ATOM 626 C CA . THR A 1 83 ? 6.569 -0.298 5.789 1.00 75.81 83 THR A CA 1
ATOM 627 C C . THR A 1 83 ? 7.361 0.785 5.044 1.00 75.81 83 THR A C 1
ATOM 629 O O . THR A 1 83 ? 7.745 0.592 3.889 1.00 75.81 83 THR A O 1
ATOM 632 N N . THR A 1 84 ? 7.727 1.887 5.709 1.00 65.88 84 THR A N 1
ATOM 633 C CA . THR A 1 84 ? 8.569 2.960 5.130 1.00 65.88 84 THR A CA 1
ATOM 634 C C . THR A 1 84 ? 10.016 2.526 4.849 1.00 65.88 84 THR A C 1
ATOM 636 O O . THR A 1 84 ? 10.755 3.197 4.123 1.00 65.88 84 THR A O 1
ATOM 639 N N . ARG A 1 85 ? 10.436 1.343 5.325 1.00 60.94 85 ARG A N 1
ATOM 640 C CA . ARG A 1 85 ? 11.778 0.767 5.088 1.00 60.94 85 ARG A CA 1
ATOM 641 C C . ARG A 1 85 ? 12.026 0.310 3.649 1.00 60.94 85 ARG A C 1
ATOM 643 O O . ARG A 1 85 ? 13.066 -0.289 3.384 1.00 60.94 85 ARG A O 1
ATOM 650 N N . VAL A 1 86 ? 11.135 0.633 2.711 1.00 58.16 86 VAL A N 1
ATOM 651 C CA . VAL A 1 86 ? 11.398 0.510 1.271 1.00 58.16 86 VAL A CA 1
ATOM 652 C C . VAL A 1 86 ? 12.500 1.472 0.786 1.00 58.16 86 VAL A C 1
ATOM 654 O O . VAL A 1 86 ? 12.960 1.352 -0.348 1.00 58.16 86 VAL A O 1
ATOM 657 N N . ARG A 1 87 ? 12.974 2.404 1.632 1.00 54.66 87 ARG A N 1
ATOM 658 C CA . ARG A 1 87 ? 14.089 3.311 1.317 1.00 54.66 87 ARG A CA 1
ATOM 659 C C . ARG A 1 87 ? 15.374 2.525 1.023 1.00 54.66 87 ARG A C 1
ATOM 661 O O . ARG A 1 87 ? 16.043 2.006 1.921 1.00 54.66 87 ARG A O 1
ATOM 668 N N . ILE A 1 88 ? 15.741 2.470 -0.254 1.00 52.06 88 ILE A N 1
ATOM 669 C CA . ILE A 1 88 ? 16.964 1.823 -0.732 1.00 52.06 88 ILE A CA 1
ATOM 670 C C . ILE A 1 88 ? 18.131 2.780 -0.489 1.00 52.06 88 ILE A C 1
ATOM 672 O O . ILE A 1 88 ? 18.307 3.761 -1.207 1.00 52.06 88 ILE A O 1
ATOM 676 N N . ALA A 1 89 ? 18.939 2.517 0.538 1.00 45.91 89 ALA A N 1
ATOM 677 C CA . ALA A 1 89 ? 20.177 3.264 0.734 1.00 45.91 89 ALA A CA 1
ATOM 678 C C . ALA A 1 89 ? 21.215 2.843 -0.329 1.00 45.91 89 ALA A C 1
ATOM 680 O O . ALA A 1 89 ? 21.442 1.641 -0.500 1.00 45.91 89 ALA A O 1
ATOM 681 N N . PRO A 1 90 ? 21.892 3.781 -1.015 1.00 38.78 90 PRO A N 1
ATOM 682 C CA . PRO A 1 90 ? 23.026 3.436 -1.860 1.00 38.78 90 PRO A CA 1
ATOM 683 C C . PRO A 1 90 ? 24.183 2.976 -0.963 1.00 38.78 90 PRO A C 1
ATOM 685 O O . PRO A 1 90 ? 24.628 3.729 -0.096 1.00 38.78 90 PRO A O 1
ATOM 688 N N . ARG A 1 91 ? 24.693 1.752 -1.149 1.00 40.16 91 ARG A N 1
ATOM 689 C CA . ARG A 1 91 ? 25.987 1.360 -0.574 1.00 40.16 91 ARG A CA 1
ATOM 690 C C . ARG A 1 91 ? 27.016 1.187 -1.682 1.00 40.16 91 ARG A C 1
ATOM 692 O O . ARG A 1 91 ? 26.794 0.449 -2.636 1.00 40.16 91 ARG A O 1
ATOM 699 N N . ALA A 1 92 ? 28.147 1.865 -1.514 1.00 38.00 92 ALA A N 1
ATOM 700 C CA . ALA A 1 92 ? 29.357 1.671 -2.293 1.00 38.00 92 ALA A CA 1
ATOM 701 C C . ALA A 1 92 ? 29.982 0.317 -1.922 1.00 38.00 92 ALA A C 1
ATOM 703 O O . ALA A 1 92 ? 30.591 0.162 -0.864 1.00 38.00 92 ALA A O 1
ATOM 704 N N . SER A 1 93 ? 29.787 -0.701 -2.751 1.00 35.97 93 SER A N 1
ATOM 705 C CA . SER A 1 93 ? 30.582 -1.931 -2.730 1.00 35.97 93 SER A CA 1
ATOM 706 C C . SER A 1 93 ? 30.701 -2.412 -4.179 1.00 35.97 93 SER A C 1
ATOM 708 O O . SER A 1 93 ? 29.667 -2.614 -4.814 1.00 35.97 93 SER A O 1
ATOM 710 N N . PRO A 1 94 ? 31.919 -2.526 -4.735 1.00 42.09 94 PRO A N 1
ATOM 711 C CA . PRO A 1 94 ? 32.117 -2.654 -6.180 1.00 42.09 94 PRO A CA 1
ATOM 712 C C . PRO A 1 94 ? 31.826 -4.052 -6.750 1.00 42.09 94 PRO A C 1
ATOM 714 O O . PRO A 1 94 ? 31.871 -4.221 -7.962 1.00 42.09 94 PRO A O 1
ATOM 717 N N . GLU A 1 95 ? 31.508 -5.049 -5.920 1.00 38.84 95 GLU A N 1
ATOM 718 C CA . GLU A 1 95 ? 31.539 -6.456 -6.353 1.00 38.84 95 GLU A CA 1
ATOM 719 C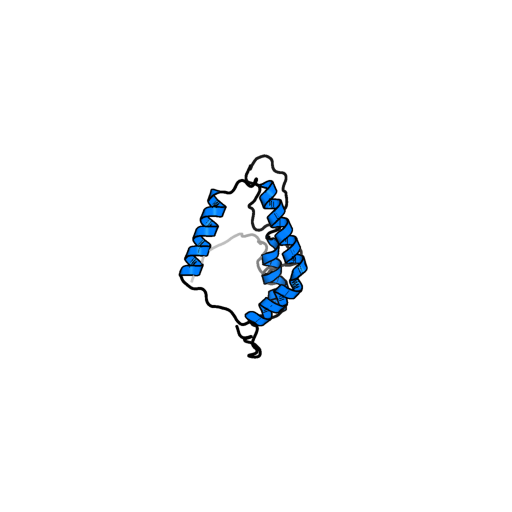 C . GLU A 1 95 ? 30.177 -7.143 -6.492 1.00 38.84 95 GLU A C 1
ATOM 721 O O . GLU A 1 95 ? 30.117 -8.310 -6.865 1.00 38.84 95 GLU A O 1
ATOM 726 N N . ILE A 1 96 ? 29.060 -6.440 -6.281 1.00 41.88 96 ILE A N 1
ATOM 727 C CA . ILE A 1 96 ? 27.740 -7.012 -6.571 1.00 41.88 96 ILE A CA 1
ATOM 728 C C . ILE A 1 96 ? 26.933 -6.026 -7.411 1.00 41.88 96 ILE A C 1
ATOM 730 O O . ILE A 1 96 ? 26.372 -5.057 -6.902 1.00 41.88 96 ILE A O 1
ATOM 734 N N . ASN A 1 97 ? 26.814 -6.314 -8.709 1.00 35.16 97 ASN A N 1
ATOM 735 C CA . ASN A 1 97 ? 25.902 -5.641 -9.639 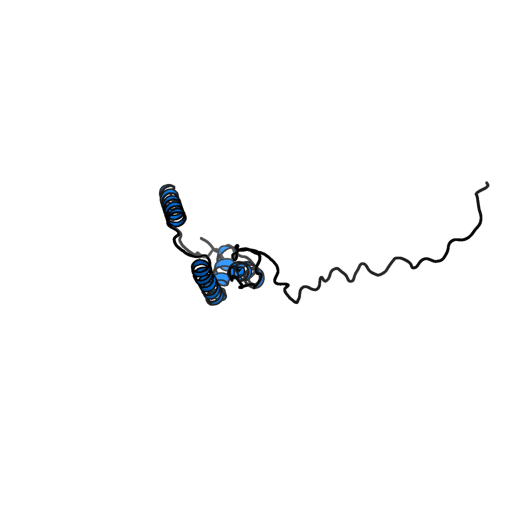1.00 35.16 97 ASN A CA 1
ATOM 736 C C . ASN A 1 97 ? 24.429 -6.050 -9.379 1.00 35.16 97 ASN A C 1
ATOM 738 O O . ASN A 1 97 ? 23.680 -6.400 -10.286 1.00 35.16 97 ASN A O 1
ATOM 742 N N . THR A 1 98 ? 24.029 -6.034 -8.106 1.00 41.09 98 THR A N 1
ATOM 743 C CA . THR A 1 98 ? 22.687 -6.341 -7.596 1.00 41.09 98 THR A CA 1
ATOM 744 C C . THR A 1 98 ? 22.323 -5.278 -6.559 1.00 41.09 98 THR A C 1
ATOM 746 O O . THR A 1 98 ? 22.010 -5.555 -5.403 1.00 41.09 98 THR A O 1
ATOM 749 N N . GLY A 1 99 ? 22.408 -4.010 -6.959 1.00 38.28 99 GLY A N 1
ATOM 750 C CA . GLY A 1 99 ? 21.985 -2.880 -6.136 1.00 38.28 99 GLY A CA 1
ATOM 751 C C . GLY A 1 99 ? 20.462 -2.785 -6.079 1.00 38.28 99 GLY A C 1
ATOM 752 O O . GLY A 1 99 ? 19.887 -2.011 -6.834 1.00 38.28 99 GLY A O 1
ATOM 753 N N . CYS A 1 100 ? 19.807 -3.599 -5.244 1.00 44.75 100 CYS A N 1
ATOM 754 C CA . CYS A 1 100 ? 18.402 -3.391 -4.846 1.00 44.75 100 CYS A CA 1
ATOM 755 C C . CYS A 1 100 ? 17.911 -4.279 -3.684 1.00 44.75 100 CYS A C 1
ATOM 757 O O . CYS A 1 100 ? 16.731 -4.224 -3.349 1.00 44.75 100 CYS A O 1
ATOM 759 N N . VAL A 1 101 ? 18.743 -5.136 -3.084 1.00 43.38 101 VAL A N 1
ATOM 760 C CA . VAL A 1 101 ? 18.265 -6.050 -2.036 1.00 43.38 101 VAL A CA 1
ATOM 761 C C . VAL A 1 101 ? 19.311 -6.166 -0.944 1.00 43.38 101 VAL A C 1
ATOM 763 O O . VAL A 1 101 ? 20.289 -6.872 -1.131 1.00 43.38 101 VAL A O 1
ATOM 766 N N . GLN A 1 102 ? 19.077 -5.527 0.204 1.00 42.31 102 GLN A N 1
ATOM 767 C CA . GLN A 1 102 ? 19.351 -6.161 1.494 1.00 42.31 102 GLN A CA 1
ATOM 768 C C . GLN A 1 102 ? 18.403 -5.641 2.576 1.00 42.31 102 GLN A C 1
ATOM 770 O O . GLN A 1 102 ? 18.382 -4.465 2.938 1.00 42.31 102 GLN A O 1
ATOM 775 N N . LEU A 1 103 ? 17.640 -6.600 3.090 1.00 37.22 103 LEU A N 1
ATOM 776 C CA . LEU A 1 103 ? 16.910 -6.572 4.342 1.00 37.22 103 LEU A CA 1
ATOM 777 C C . LEU A 1 103 ? 17.876 -6.399 5.534 1.00 37.22 103 LEU A C 1
ATOM 779 O O . LEU A 1 103 ? 18.970 -6.955 5.558 1.00 37.22 103 LEU A O 1
ATOM 783 N N . PHE A 1 104 ? 17.394 -5.696 6.562 1.00 36.78 104 PHE A N 1
ATOM 784 C CA . PHE A 1 104 ? 17.714 -5.963 7.972 1.00 36.78 104 PHE A CA 1
ATOM 785 C C . PHE A 1 104 ? 19.127 -5.655 8.526 1.00 36.78 104 PHE A C 1
ATOM 787 O O . PHE A 1 104 ? 19.733 -6.522 9.136 1.00 36.78 104 PHE A O 1
ATOM 794 N N . THR A 1 105 ? 19.642 -4.412 8.473 1.00 36.94 105 THR A N 1
ATOM 795 C CA . THR A 1 105 ? 20.774 -4.013 9.368 1.00 36.94 105 THR A CA 1
ATOM 796 C C . THR A 1 105 ? 20.804 -2.545 9.841 1.00 36.94 105 THR A C 1
ATOM 798 O O . THR A 1 105 ? 21.869 -2.015 10.152 1.00 36.94 105 THR A O 1
ATOM 801 N N . ARG A 1 106 ? 19.664 -1.856 10.012 1.00 33.78 106 ARG A N 1
ATOM 802 C CA . ARG A 1 106 ? 19.664 -0.678 10.910 1.00 33.78 106 ARG A CA 1
ATOM 803 C C . ARG A 1 106 ? 19.382 -1.143 12.335 1.00 33.78 106 ARG A C 1
ATOM 805 O O . ARG A 1 106 ? 18.224 -1.341 12.690 1.00 33.78 106 ARG A O 1
ATOM 812 N N . ARG A 1 107 ? 20.459 -1.337 13.111 1.00 34.06 107 ARG A N 1
ATOM 813 C CA . ARG A 1 107 ? 20.436 -1.357 14.581 1.00 34.06 107 ARG A CA 1
ATOM 814 C C . ARG A 1 107 ? 19.664 -0.122 15.048 1.00 34.06 107 ARG A C 1
ATOM 816 O O . ARG A 1 107 ? 20.109 0.994 14.792 1.00 34.06 107 ARG A O 1
ATOM 823 N N . THR A 1 108 ? 18.529 -0.308 15.708 1.00 31.20 108 THR A N 1
ATOM 824 C CA . THR A 1 108 ? 17.942 0.744 16.535 1.00 31.20 108 THR A CA 1
ATOM 825 C C . THR A 1 108 ? 18.854 0.931 17.753 1.00 31.20 108 THR A C 1
ATOM 827 O O . THR A 1 108 ? 19.123 -0.037 18.472 1.00 31.20 108 THR A O 1
ATOM 830 N N . PRO A 1 109 ? 19.392 2.132 18.009 1.00 34.59 109 PRO A N 1
ATOM 831 C CA . PRO A 1 109 ? 20.082 2.400 19.257 1.00 34.59 109 PRO A CA 1
ATOM 832 C C . PRO A 1 109 ? 19.005 2.671 20.310 1.00 34.59 109 PRO A C 1
ATOM 834 O O . PRO A 1 109 ? 18.624 3.821 20.460 1.00 34.59 109 PRO A O 1
ATOM 837 N N . ASN A 1 110 ? 18.433 1.623 20.931 1.00 32.66 110 ASN A N 1
ATOM 838 C CA . ASN A 1 110 ? 17.812 1.667 22.280 1.00 32.66 110 ASN A CA 1
ATOM 839 C C . ASN A 1 110 ? 17.006 0.423 22.713 1.00 32.66 110 ASN A C 1
ATOM 841 O O . ASN A 1 110 ? 16.220 0.504 23.652 1.00 32.66 110 ASN A O 1
ATOM 845 N N . HIS A 1 111 ? 17.246 -0.764 22.155 1.00 36.34 111 HIS A N 1
ATOM 846 C CA . HIS A 1 111 ? 16.875 -1.999 22.858 1.00 36.34 111 HIS A CA 1
ATOM 847 C C . HIS A 1 111 ? 18.112 -2.637 23.488 1.00 36.34 111 HIS A C 1
ATOM 849 O O . HIS A 1 111 ? 18.640 -3.633 23.004 1.00 36.34 111 HIS A O 1
ATOM 855 N N . GLN A 1 112 ? 18.580 -2.048 24.595 1.00 36.88 112 GLN A N 1
ATOM 856 C CA . GLN A 1 112 ? 19.284 -2.850 25.590 1.00 36.88 112 GLN A CA 1
ATOM 857 C C . GLN A 1 112 ? 18.264 -3.827 26.171 1.00 36.88 112 GLN A C 1
ATOM 859 O O . GLN A 1 112 ? 17.286 -3.439 26.811 1.00 36.88 112 GLN A O 1
ATOM 864 N N . THR A 1 113 ? 18.490 -5.099 25.886 1.00 31.84 113 THR A N 1
ATOM 865 C CA . THR A 1 113 ? 17.834 -6.248 26.488 1.00 31.84 113 THR A CA 1
ATOM 866 C C . THR A 1 113 ? 17.818 -6.085 28.009 1.00 31.84 113 THR A C 1
ATOM 868 O O . THR A 1 113 ? 18.845 -6.076 28.685 1.00 31.84 113 THR A O 1
ATOM 871 N N . ARG A 1 114 ? 16.617 -5.954 28.582 1.00 31.41 114 ARG A N 1
ATOM 872 C CA . ARG A 1 114 ? 16.400 -5.941 30.040 1.00 31.41 114 ARG A CA 1
ATOM 873 C C . ARG A 1 114 ? 16.645 -7.325 30.673 1.00 31.41 114 ARG A C 1
ATOM 875 O O . ARG A 1 114 ? 16.490 -7.469 31.880 1.00 31.41 114 ARG A O 1
ATOM 882 N N . ASP A 1 115 ? 17.079 -8.305 29.880 1.00 34.44 115 ASP A N 1
ATOM 883 C CA . ASP A 1 115 ? 17.132 -9.724 30.236 1.00 34.44 115 ASP A CA 1
ATOM 884 C C . ASP A 1 115 ? 18.536 -10.258 30.587 1.00 34.44 115 ASP A C 1
ATOM 886 O O . ASP A 1 115 ? 18.705 -11.432 30.890 1.00 34.44 115 ASP A O 1
ATOM 890 N N . GLU A 1 116 ? 19.570 -9.407 30.618 1.00 32.94 116 GLU A N 1
ATOM 891 C CA . GLU A 1 116 ? 20.940 -9.849 30.959 1.00 32.94 116 GLU A CA 1
ATOM 892 C C . GLU A 1 116 ? 21.386 -9.501 32.391 1.00 32.94 116 GLU A C 1
ATOM 894 O O . GLU A 1 116 ? 22.493 -9.841 32.810 1.00 32.94 116 GLU A O 1
ATOM 899 N N . ARG A 1 117 ? 20.521 -8.877 33.205 1.00 34.28 117 ARG A N 1
ATOM 900 C CA . ARG A 1 117 ? 20.861 -8.495 34.593 1.00 34.28 117 ARG A CA 1
ATOM 901 C C . ARG A 1 117 ? 20.481 -9.507 35.681 1.00 34.28 117 ARG A C 1
ATOM 903 O O . ARG A 1 117 ? 20.845 -9.282 36.828 1.00 34.28 117 ARG A O 1
ATOM 910 N N . HIS A 1 118 ? 19.827 -10.625 35.354 1.00 32.44 118 HIS A N 1
ATOM 911 C CA . HIS A 1 118 ? 19.404 -11.630 36.350 1.00 32.44 118 HIS A CA 1
ATOM 912 C C . HIS A 1 118 ? 20.131 -12.987 36.276 1.00 32.44 118 HIS A C 1
ATOM 914 O O . HIS A 1 118 ? 19.792 -13.901 37.025 1.00 32.44 118 HIS A O 1
ATOM 920 N N . HIS A 1 119 ? 21.166 -13.137 35.438 1.00 31.31 119 HIS A N 1
ATOM 921 C CA . HIS A 1 119 ? 21.876 -14.422 35.287 1.00 31.31 119 HIS A CA 1
ATOM 922 C C . HIS A 1 119 ? 23.399 -14.376 35.479 1.00 31.31 119 HIS A C 1
ATOM 924 O O . HIS A 1 119 ? 24.102 -15.329 35.152 1.00 31.31 119 HIS A O 1
ATOM 930 N N . ARG A 1 120 ? 23.930 -13.295 36.069 1.00 32.72 120 ARG A N 1
ATOM 931 C CA . ARG A 1 120 ? 25.370 -13.140 36.353 1.00 32.72 120 ARG A CA 1
ATOM 932 C C . ARG A 1 120 ? 25.690 -12.978 37.841 1.00 32.72 120 ARG A C 1
ATOM 934 O O . ARG A 1 120 ? 26.578 -12.225 38.218 1.00 32.72 120 ARG A O 1
ATOM 941 N N . SER A 1 121 ? 24.979 -13.719 38.688 1.00 36.03 121 SER A N 1
ATOM 942 C CA . SER A 1 121 ? 25.317 -13.876 40.106 1.00 36.03 121 SER A CA 1
ATOM 943 C C . SER A 1 121 ? 25.045 -15.312 40.547 1.00 36.03 121 SER A C 1
ATOM 945 O O . SER A 1 121 ? 24.015 -15.590 41.149 1.00 36.03 121 SER A O 1
ATOM 947 N N . SER A 1 122 ? 25.916 -16.245 40.134 1.00 38.47 122 SER A N 1
ATOM 948 C CA . SER A 1 122 ? 26.222 -17.526 40.812 1.00 38.47 122 SER A CA 1
ATOM 949 C C . SER A 1 122 ? 26.912 -18.506 39.856 1.00 38.47 122 SER A C 1
ATOM 951 O O . SER A 1 122 ? 26.235 -19.214 39.114 1.00 38.47 122 SER A O 1
ATOM 953 N N . ARG A 1 123 ? 28.254 -18.556 39.899 1.00 33.28 123 ARG A N 1
ATOM 954 C CA . ARG A 1 123 ? 29.153 -19.720 39.664 1.00 33.28 123 ARG A CA 1
ATOM 955 C C . ARG A 1 123 ? 30.579 -19.184 39.451 1.00 33.28 123 ARG A C 1
ATOM 957 O O . ARG A 1 123 ? 30.912 -18.700 38.381 1.00 33.28 123 ARG A O 1
ATOM 964 N N . LYS A 1 124 ? 31.316 -18.984 40.548 1.00 33.72 124 LYS A N 1
ATOM 965 C CA . LYS A 1 124 ? 32.323 -19.909 41.118 1.00 33.72 124 LYS A CA 1
ATOM 966 C C . LYS A 1 124 ? 33.647 -19.884 40.343 1.00 33.72 124 LYS A C 1
ATOM 968 O O . LYS A 1 124 ? 33.855 -20.661 39.419 1.00 33.72 124 LYS A O 1
ATOM 973 N N . THR A 1 125 ? 34.543 -19.005 40.791 1.00 31.34 125 THR A N 1
ATOM 974 C CA . THR A 1 125 ? 35.986 -19.088 40.549 1.00 31.34 125 THR A CA 1
ATOM 975 C C . THR A 1 125 ? 36.523 -20.364 41.193 1.00 31.34 125 THR A C 1
ATOM 977 O O . THR A 1 125 ? 36.228 -20.659 42.352 1.00 31.34 125 THR A O 1
ATOM 980 N N . LEU A 1 126 ? 37.265 -21.126 40.394 1.00 30.69 126 LEU A N 1
ATOM 981 C CA . LEU A 1 126 ? 37.949 -22.365 40.742 1.00 30.69 126 LEU A CA 1
ATOM 982 C C . LEU A 1 126 ? 38.880 -22.172 41.947 1.00 30.69 126 LEU A C 1
ATOM 984 O O . LEU A 1 126 ? 39.824 -21.389 41.881 1.00 30.69 126 LEU A O 1
ATOM 988 N N . VAL A 1 127 ? 38.637 -22.932 43.016 1.00 36.72 127 VAL A N 1
ATOM 989 C CA . VAL A 1 127 ? 39.646 -23.244 44.033 1.00 36.72 127 VAL A CA 1
ATOM 990 C C . VAL A 1 127 ? 40.101 -24.680 43.792 1.00 36.72 127 VAL A C 1
ATOM 992 O O . VAL A 1 127 ? 39.307 -25.574 43.505 1.00 36.72 127 VAL A O 1
ATOM 995 N N . THR A 1 128 ? 41.414 -24.827 43.822 1.00 33.38 128 THR A N 1
ATOM 996 C CA . THR A 1 128 ? 42.262 -25.949 43.428 1.00 33.38 128 THR A CA 1
ATOM 997 C C . THR A 1 128 ? 41.918 -27.281 44.093 1.00 33.38 128 THR A C 1
ATOM 999 O O . THR A 1 128 ? 41.681 -27.347 45.296 1.00 33.38 128 THR A O 1
ATOM 1002 N N . ASN A 1 129 ? 41.976 -28.353 43.303 1.00 29.27 129 ASN A N 1
ATOM 1003 C CA . ASN A 1 129 ? 41.834 -29.738 43.740 1.00 29.27 129 ASN A CA 1
ATOM 1004 C C . ASN A 1 129 ? 43.195 -30.281 44.216 1.00 29.27 129 ASN A C 1
ATOM 1006 O O . ASN A 1 129 ? 44.171 -30.187 43.471 1.00 29.27 129 ASN A O 1
ATOM 1010 N N . SER A 1 130 ? 43.269 -30.863 45.417 1.00 32.97 130 SER A N 1
ATOM 1011 C CA . SER A 1 130 ? 44.361 -31.756 45.836 1.00 32.97 130 SER A CA 1
ATOM 1012 C C . SER A 1 130 ? 43.982 -32.606 47.059 1.00 32.97 130 SER A C 1
ATOM 1014 O O . SER A 1 130 ? 43.858 -32.091 48.162 1.00 32.97 130 SER A O 1
ATOM 1016 N N . LEU A 1 131 ? 43.931 -33.922 46.804 1.00 33.81 131 LEU A N 1
ATOM 1017 C CA . LEU A 1 131 ? 44.408 -35.039 47.639 1.00 33.81 131 LEU A CA 1
ATOM 1018 C C . LEU A 1 131 ? 43.482 -35.727 48.680 1.00 33.81 131 LEU A C 1
ATOM 1020 O O . LEU A 1 131 ? 43.141 -35.173 49.716 1.00 33.81 131 LEU A O 1
ATOM 1024 N N . HIS A 1 132 ? 43.324 -37.042 48.420 1.00 30.70 132 HIS A N 1
ATOM 1025 C CA . HIS A 1 132 ? 43.226 -38.213 49.328 1.00 30.70 132 HIS A CA 1
ATOM 1026 C C . HIS A 1 132 ? 41.842 -38.856 49.643 1.00 30.70 132 HIS A C 1
ATOM 1028 O O . HIS A 1 132 ? 40.827 -38.170 49.596 1.00 30.70 132 HIS A O 1
ATOM 1034 N N . PRO A 1 133 ? 41.780 -40.207 49.823 1.00 39.12 133 PRO A N 1
ATOM 1035 C CA . PRO A 1 133 ? 40.897 -41.111 49.071 1.00 39.12 133 PRO A CA 1
ATOM 1036 C C . PRO A 1 133 ? 40.010 -42.003 49.998 1.00 39.12 133 PRO A C 1
ATOM 1038 O O . PRO A 1 133 ? 39.531 -41.493 51.004 1.00 39.12 133 PRO A O 1
ATOM 1041 N N . PRO A 1 134 ? 39.644 -43.253 49.626 1.00 42.75 134 PRO A N 1
ATOM 1042 C CA . PRO A 1 134 ? 38.269 -43.729 49.476 1.00 42.75 134 PRO A CA 1
ATOM 1043 C C . PRO A 1 134 ? 37.606 -44.325 50.740 1.00 42.75 134 PRO A C 1
ATOM 1045 O O . PRO A 1 134 ? 38.250 -44.678 51.722 1.00 42.75 134 PRO A O 1
ATOM 1048 N N . LYS A 1 135 ? 36.277 -44.471 50.634 1.00 41.91 135 LYS A N 1
ATOM 1049 C CA . LYS A 1 135 ? 35.304 -45.009 51.604 1.00 41.91 135 LYS A CA 1
ATOM 1050 C C . LYS A 1 135 ? 35.721 -46.312 52.303 1.00 41.91 135 LYS A C 1
ATOM 1052 O O . LYS A 1 135 ? 36.129 -47.248 51.620 1.00 41.91 135 LYS A O 1
ATOM 1057 N N . VAL A 1 136 ? 35.407 -46.423 53.600 1.00 37.28 136 VAL A N 1
ATOM 1058 C CA . VAL A 1 136 ? 35.175 -47.700 54.304 1.00 37.28 136 VAL A CA 1
ATOM 1059 C C . VAL A 1 136 ? 34.080 -47.528 55.374 1.00 37.28 136 VAL A C 1
ATOM 1061 O O . VAL A 1 136 ? 34.098 -46.527 56.086 1.00 37.28 136 VAL A O 1
ATOM 1064 N N . ALA A 1 137 ? 33.230 -48.564 55.463 1.00 36.88 137 ALA A N 1
ATOM 1065 C CA . ALA A 1 137 ? 32.195 -48.913 56.454 1.00 36.88 137 ALA A CA 1
ATOM 1066 C C . ALA A 1 137 ? 30.864 -48.144 56.407 1.00 36.88 137 ALA A C 1
ATOM 1068 O O . ALA A 1 137 ? 30.798 -46.985 56.867 1.00 36.88 137 ALA A O 1
#

Organism: NCBI:txid470076

Sequence (137 aa):
MINPANQQTVAELTLGTPADVDRAVAAARLALRERATTPAQRCTVLTRLADLTELHTPELVDDEVRQTGKPLRLAEEFDVPGTTRVRIAPRASPEINTGCVQLFTRRTPNHQTRDERHHRSSRKTLVTNSLHPPKVA

Secondary structure (DSSP, 8-state):
-B-TTT--B----PPPPHHHHHHHHHHHHHHHHS----HHHHHHHHHHHHHHHHHTHHHHHHHHHHHH---HHHIIIIIHHHHGGG-------TT-S-TT--------TT---TTSSSSSS---PPPPP--------

pLDDT: mean 71.03, std 27.13, range [29.27, 98.44]

Radius of gyration: 27.79 Å; chains: 1; bounding box: 63×61×77 Å

InterPro domains:
  IPR015590 Aldehyde dehydrogenase domain [PF00171] (2-85)
  IPR016161 Aldehyde/histidinol dehydrogenase [SSF53720] (2-85)
  IPR016162 Aldehyde dehydrogenase, N-terminal [G3DSA:3.40.605.10] (1-122)

Foldseek 3Di:
DAFPVPRHDPDDDDDDDPVNVVVVVVVVVVCVVPPPDDPVRVLVVLQVVLVVLVVCLVVQLVSVCRPPVDPSCCSNPPVSVVVSVSNQDDDDDPPDPPRRDDDDDDDDPPPPDPPPPPPPPDDDDDDDDDDDDDDDD